Protein AF-A0A8G2AHD2-F1 (afdb_monomer_lite)

Foldseek 3Di:
DC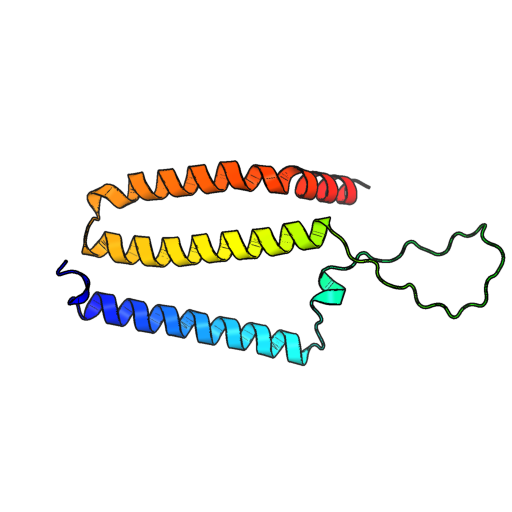LVVPPVLVVVVVVLVVVVVVVVVVVVVVCVVVVHDPQVVQFDDDDDPDPPDDPDPPPDDRDTHGHPLSVVVVVLVVVVVVLVSVLVSVCSSCVRPPVVCNVVVVVVSVVVVVVSVVVCVVVVVVVVVVVVD

Organism: NCBI:txid1463165

Structure (mmCIF, N/CA/C/O backbone):
data_AF-A0A8G2AHD2-F1
#
_entry.id   AF-A0A8G2AHD2-F1
#
loop_
_atom_site.group_PDB
_atom_site.id
_atom_site.type_symbol
_atom_site.label_atom_id
_atom_site.label_alt_id
_atom_site.label_comp_id
_atom_site.label_asym_id
_atom_site.label_entity_id
_atom_site.label_seq_id
_atom_site.pdbx_PDB_ins_code
_atom_site.Cartn_x
_atom_site.Cartn_y
_atom_site.Cartn_z
_atom_site.occupancy
_atom_site.B_iso_or_equiv
_atom_site.auth_seq_id
_atom_site.auth_comp_id
_atom_site.auth_asym_id
_atom_site.auth_atom_id
_atom_site.pdbx_PDB_model_num
ATOM 1 N N . MET A 1 1 ? 12.402 8.914 -22.788 1.00 48.34 1 MET A N 1
ATOM 2 C CA . MET A 1 1 ? 10.945 8.650 -22.868 1.00 48.34 1 MET A CA 1
ATOM 3 C C . MET A 1 1 ? 10.631 7.303 -23.540 1.00 48.34 1 MET A C 1
ATOM 5 O O . MET A 1 1 ? 9.485 7.081 -23.902 1.00 48.34 1 MET A O 1
ATOM 9 N N . ASP A 1 2 ? 11.597 6.374 -23.645 1.00 59.28 2 ASP A N 1
ATOM 10 C CA . ASP A 1 2 ? 11.407 5.065 -24.308 1.00 59.28 2 ASP A CA 1
ATOM 11 C C . ASP A 1 2 ? 11.110 3.896 -23.355 1.00 59.28 2 ASP A C 1
ATOM 13 O O . ASP A 1 2 ? 10.794 2.800 -23.799 1.00 59.28 2 ASP A O 1
ATOM 17 N N . SER A 1 3 ? 11.132 4.146 -22.044 1.00 56.81 3 SER A N 1
ATOM 18 C CA . SER A 1 3 ? 10.889 3.150 -20.991 1.00 56.81 3 SER A CA 1
ATOM 19 C C . SER A 1 3 ? 9.520 2.456 -21.080 1.00 56.81 3 SER A C 1
ATOM 21 O O . SER A 1 3 ? 9.400 1.258 -20.848 1.00 56.81 3 SER A O 1
ATOM 23 N N . LEU A 1 4 ? 8.479 3.192 -21.491 1.00 60.22 4 LEU A N 1
ATOM 24 C CA . LEU A 1 4 ? 7.108 2.679 -21.634 1.00 60.22 4 LEU A CA 1
ATOM 25 C C . LEU A 1 4 ? 6.921 1.721 -22.823 1.00 60.22 4 LEU A C 1
ATOM 27 O O . LEU A 1 4 ? 5.797 1.303 -23.080 1.00 60.22 4 LEU A O 1
ATOM 31 N N . LYS A 1 5 ? 7.984 1.395 -23.566 1.00 66.88 5 LYS A N 1
ATOM 32 C CA . LYS A 1 5 ? 7.949 0.428 -24.672 1.00 66.88 5 LYS A CA 1
ATOM 33 C C . LYS A 1 5 ? 8.543 -0.929 -24.298 1.00 66.88 5 LYS A C 1
ATOM 35 O O . LYS A 1 5 ? 8.487 -1.828 -25.130 1.00 66.88 5 LYS A O 1
ATOM 40 N N . ASP A 1 6 ? 9.102 -1.090 -23.095 1.00 84.19 6 ASP A N 1
ATOM 41 C CA . ASP A 1 6 ? 9.626 -2.384 -22.660 1.00 84.19 6 ASP A CA 1
ATOM 42 C C . ASP A 1 6 ? 8.455 -3.342 -22.347 1.00 84.19 6 ASP A C 1
ATOM 44 O O . ASP A 1 6 ? 7.723 -3.129 -21.370 1.00 84.19 6 ASP A O 1
ATOM 48 N N . PRO A 1 7 ? 8.245 -4.397 -23.159 1.00 87.75 7 PRO A N 1
ATOM 49 C CA . PRO A 1 7 ? 7.120 -5.307 -22.978 1.00 87.75 7 PRO A CA 1
ATOM 50 C C . PRO A 1 7 ? 7.199 -6.076 -21.653 1.00 87.75 7 PRO A C 1
ATOM 52 O O . PRO A 1 7 ? 6.159 -6.439 -21.100 1.00 87.75 7 PRO A O 1
ATOM 55 N N . ILE A 1 8 ? 8.403 -6.296 -21.113 1.00 90.12 8 ILE A N 1
ATOM 56 C CA . ILE A 1 8 ? 8.610 -6.996 -19.842 1.00 90.12 8 ILE A CA 1
ATOM 57 C C . ILE A 1 8 ? 8.156 -6.102 -18.689 1.00 90.12 8 ILE A C 1
ATOM 59 O O . ILE A 1 8 ? 7.412 -6.553 -17.817 1.00 90.12 8 ILE A O 1
ATOM 63 N N . LEU A 1 9 ? 8.537 -4.822 -18.710 1.00 89.81 9 LEU A N 1
ATOM 64 C CA . LEU A 1 9 ? 8.125 -3.854 -17.693 1.00 89.81 9 LEU A CA 1
ATOM 65 C C . LEU A 1 9 ? 6.595 -3.707 -17.646 1.00 89.81 9 LEU A C 1
ATOM 67 O O . LEU A 1 9 ? 5.994 -3.757 -16.570 1.00 89.81 9 LEU A O 1
ATOM 71 N N . ILE A 1 10 ? 5.958 -3.587 -18.815 1.00 91.12 10 ILE A N 1
ATOM 72 C CA . ILE A 1 10 ? 4.495 -3.499 -18.934 1.00 91.12 10 ILE A CA 1
ATOM 73 C C . ILE A 1 10 ? 3.832 -4.767 -18.391 1.00 91.12 10 ILE A C 1
ATOM 75 O O . ILE A 1 10 ? 2.877 -4.678 -17.617 1.00 91.12 10 ILE A O 1
ATOM 79 N N . PHE A 1 11 ? 4.339 -5.944 -18.762 1.00 93.56 11 PHE A N 1
ATOM 80 C CA . PHE A 1 11 ? 3.815 -7.213 -18.267 1.00 93.56 11 PHE A CA 1
ATOM 81 C C . PHE A 1 11 ? 3.883 -7.294 -16.736 1.00 93.56 11 PHE A C 1
ATOM 83 O O . PHE A 1 11 ? 2.880 -7.623 -16.099 1.00 93.56 11 PHE A O 1
ATOM 90 N N . ILE A 1 12 ? 5.017 -6.916 -16.132 1.00 94.25 12 ILE A N 1
ATOM 91 C CA . ILE A 1 12 ? 5.177 -6.885 -14.671 1.00 94.25 12 ILE A CA 1
ATOM 92 C C . ILE A 1 12 ? 4.152 -5.941 -14.034 1.00 94.25 12 ILE A C 1
ATOM 94 O O . ILE A 1 12 ? 3.503 -6.320 -13.058 1.00 94.25 12 ILE A O 1
ATOM 98 N N . TYR A 1 13 ? 3.946 -4.743 -14.587 1.00 93.69 13 TYR A N 1
ATOM 99 C CA . TYR A 1 13 ? 2.947 -3.805 -14.065 1.00 93.69 13 TYR A CA 1
ATOM 100 C C . TYR A 1 13 ? 1.524 -4.333 -14.159 1.00 93.69 13 TYR A C 1
ATOM 102 O O . TYR A 1 13 ? 0.763 -4.180 -13.201 1.00 93.69 13 TYR A O 1
ATOM 110 N N . ILE A 1 14 ? 1.160 -4.981 -15.266 1.00 94.88 14 ILE A N 1
ATOM 111 C CA . ILE A 1 14 ? -0.162 -5.591 -15.424 1.00 94.88 14 ILE A CA 1
ATOM 112 C C . ILE A 1 14 ? -0.359 -6.679 -14.366 1.00 94.88 14 ILE A C 1
ATOM 114 O O . ILE A 1 14 ? -1.347 -6.646 -13.632 1.00 94.88 14 ILE A O 1
ATOM 118 N N . VAL A 1 15 ? 0.593 -7.606 -14.234 1.00 96.31 15 VAL A N 1
ATOM 119 C CA . VAL A 1 15 ? 0.513 -8.705 -13.260 1.00 96.31 15 VAL A CA 1
ATOM 120 C C . VAL A 1 15 ? 0.452 -8.170 -11.829 1.00 96.31 15 VAL A C 1
ATOM 122 O O . VAL A 1 15 ? -0.401 -8.599 -11.051 1.00 96.31 15 VAL A O 1
ATOM 125 N N . MET A 1 16 ? 1.294 -7.194 -11.486 1.00 95.06 16 MET A N 1
ATOM 126 C CA . MET A 1 16 ? 1.321 -6.583 -10.157 1.00 95.06 16 MET A CA 1
ATOM 127 C C . MET A 1 16 ? 0.012 -5.844 -9.842 1.00 95.06 16 MET A C 1
ATOM 129 O O . MET A 1 16 ? -0.552 -6.020 -8.761 1.00 95.06 16 MET A O 1
ATOM 133 N N . THR A 1 17 ? -0.530 -5.086 -10.800 1.00 95.12 17 THR A N 1
ATOM 134 C CA . THR A 1 17 ? -1.826 -4.400 -10.655 1.00 95.12 17 THR A CA 1
ATOM 135 C C . THR A 1 17 ? -2.958 -5.404 -10.445 1.00 95.12 17 THR A C 1
ATOM 137 O O . THR A 1 17 ? -3.770 -5.244 -9.532 1.00 95.12 17 THR A O 1
ATOM 140 N N . LEU A 1 18 ? -3.004 -6.470 -11.249 1.00 97.00 18 LEU A N 1
ATOM 141 C CA . LEU A 1 18 ? -4.016 -7.519 -11.124 1.00 97.00 18 LEU A CA 1
ATOM 142 C C . LEU A 1 18 ? -3.919 -8.237 -9.775 1.00 97.00 18 LEU A C 1
ATOM 144 O O . LEU A 1 18 ? -4.947 -8.456 -9.133 1.00 97.00 18 LEU A O 1
ATOM 148 N N . ALA A 1 19 ? -2.709 -8.544 -9.305 1.00 95.00 19 ALA A N 1
ATOM 149 C CA . ALA A 1 19 ? -2.491 -9.154 -7.997 1.00 95.00 19 ALA A CA 1
ATOM 150 C C . ALA A 1 19 ? -3.019 -8.266 -6.858 1.00 95.00 19 ALA A C 1
ATOM 152 O O . ALA A 1 19 ? -3.714 -8.766 -5.966 1.00 95.00 19 ALA A O 1
ATOM 153 N N . TYR A 1 20 ? -2.775 -6.950 -6.913 1.00 93.31 20 TYR A N 1
ATOM 154 C CA . TYR A 1 20 ? -3.345 -6.009 -5.946 1.00 93.31 20 TYR A CA 1
ATOM 155 C C . TYR A 1 20 ? -4.872 -5.996 -5.999 1.00 93.31 20 TYR A C 1
ATOM 157 O O . TYR A 1 20 ? -5.513 -6.129 -4.957 1.00 93.31 20 TYR A O 1
ATOM 165 N N . ILE A 1 21 ? -5.470 -5.906 -7.191 1.00 95.44 21 ILE A N 1
ATOM 166 C CA . ILE A 1 21 ? -6.932 -5.902 -7.355 1.00 95.44 21 ILE A CA 1
ATOM 167 C C . ILE A 1 21 ? -7.544 -7.189 -6.794 1.00 95.44 21 ILE A C 1
ATOM 169 O O . ILE A 1 21 ? -8.504 -7.127 -6.025 1.00 95.44 21 ILE A O 1
ATOM 173 N N . VAL A 1 22 ? -6.995 -8.356 -7.139 1.00 96.50 22 VAL A N 1
ATOM 174 C CA . VAL A 1 22 ? -7.491 -9.652 -6.653 1.00 96.50 22 VAL A CA 1
ATOM 175 C C . VAL A 1 22 ? -7.379 -9.736 -5.133 1.00 96.50 22 VAL A C 1
ATOM 177 O O . VAL A 1 22 ? -8.351 -10.112 -4.477 1.00 96.50 22 VAL A O 1
ATOM 180 N N . THR A 1 23 ? -6.240 -9.335 -4.566 1.00 93.44 23 THR A N 1
ATOM 181 C CA . THR A 1 23 ? -6.012 -9.350 -3.113 1.00 93.44 23 THR A CA 1
ATOM 182 C C . THR A 1 23 ? -6.991 -8.430 -2.393 1.00 93.44 23 THR A C 1
ATOM 184 O O . THR A 1 23 ? -7.689 -8.877 -1.483 1.00 93.44 23 THR A O 1
ATOM 187 N N . PHE A 1 24 ? -7.133 -7.179 -2.840 1.00 92.25 24 PHE A N 1
ATOM 188 C CA . PHE A 1 24 ? -8.096 -6.243 -2.261 1.00 92.25 24 PHE A CA 1
ATOM 189 C C . PHE A 1 24 ? -9.521 -6.784 -2.349 1.00 92.25 24 PHE A C 1
ATOM 191 O O . PHE A 1 24 ? -10.234 -6.802 -1.347 1.00 92.25 24 PHE A O 1
ATOM 198 N N . ARG A 1 25 ? -9.937 -7.296 -3.511 1.00 94.19 25 ARG A N 1
ATOM 199 C CA . ARG A 1 25 ? -11.273 -7.888 -3.673 1.00 94.19 25 ARG A CA 1
ATOM 200 C C . ARG A 1 25 ? -11.503 -9.060 -2.728 1.00 94.19 25 ARG A C 1
ATOM 202 O O . ARG A 1 25 ? -12.587 -9.157 -2.161 1.00 94.19 25 ARG A O 1
ATOM 209 N N . ARG A 1 26 ? -10.509 -9.932 -2.538 1.00 94.75 26 ARG A N 1
ATOM 210 C CA . ARG A 1 26 ? -10.592 -11.060 -1.600 1.00 94.75 26 ARG A CA 1
ATOM 211 C C . ARG A 1 26 ? -10.740 -10.579 -0.163 1.00 94.75 26 ARG A C 1
ATOM 213 O O . ARG A 1 26 ? -11.667 -11.019 0.506 1.00 94.75 26 ARG A O 1
ATOM 220 N N . VAL A 1 27 ? -9.902 -9.641 0.274 1.00 91.94 27 VAL A N 1
ATOM 221 C CA . VAL A 1 27 ? -9.977 -9.059 1.623 1.00 91.94 27 VAL A CA 1
ATOM 222 C C . VAL A 1 27 ? -11.345 -8.419 1.859 1.00 91.94 27 VAL A C 1
ATOM 224 O O . VAL A 1 27 ? -12.027 -8.771 2.817 1.00 91.94 27 VAL A O 1
ATOM 227 N N . PHE A 1 28 ? -11.809 -7.558 0.951 1.00 89.12 28 PHE A N 1
ATOM 228 C CA . PHE A 1 28 ? -13.125 -6.926 1.077 1.00 89.12 28 PHE A CA 1
ATOM 229 C C . PHE A 1 28 ? -14.279 -7.930 1.027 1.00 89.12 28 PHE A C 1
ATOM 231 O O . PHE A 1 28 ? -15.274 -7.750 1.725 1.00 89.12 28 PHE A O 1
ATOM 238 N N . SER A 1 29 ? -14.163 -8.990 0.226 1.00 90.19 29 SER A N 1
ATOM 239 C CA . SER A 1 29 ? -15.161 -10.060 0.195 1.00 90.19 29 SER A CA 1
ATOM 240 C C . SER A 1 29 ? -15.239 -10.783 1.538 1.00 90.19 29 SER A C 1
ATOM 242 O O . SER A 1 29 ? -16.339 -11.002 2.034 1.00 90.19 29 SER A O 1
ATOM 244 N N . LEU A 1 30 ? -14.094 -11.119 2.137 1.00 91.50 30 LEU A N 1
ATOM 245 C CA . LEU A 1 30 ? -14.032 -11.791 3.437 1.00 91.50 30 LEU A CA 1
ATOM 246 C C . LEU A 1 30 ? -14.593 -10.907 4.557 1.00 91.50 30 LEU A C 1
ATOM 248 O O . LEU A 1 30 ? -15.409 -11.369 5.353 1.00 91.50 30 LEU A O 1
ATOM 252 N N . LEU A 1 31 ? -14.238 -9.620 4.569 1.00 89.88 31 LEU A N 1
ATOM 253 C CA . LEU A 1 31 ? -14.775 -8.658 5.536 1.00 89.88 31 LEU A CA 1
ATOM 254 C C . LEU A 1 31 ? -16.304 -8.557 5.436 1.00 89.88 31 LEU A C 1
ATOM 256 O O . LEU A 1 31 ? -16.996 -8.613 6.451 1.00 89.88 31 LEU A O 1
ATOM 260 N N . LYS A 1 32 ? -16.851 -8.495 4.214 1.00 85.88 32 LYS A N 1
ATOM 261 C CA . LYS A 1 32 ? -18.307 -8.485 4.005 1.00 85.88 32 LYS A CA 1
ATOM 262 C C . LYS A 1 32 ? -18.980 -9.753 4.524 1.00 85.88 32 LYS A C 1
ATOM 264 O O . LYS A 1 32 ? -20.025 -9.653 5.157 1.00 85.88 32 LYS A O 1
ATOM 269 N N . THR A 1 33 ? -18.392 -10.930 4.294 1.00 88.75 33 THR A N 1
ATOM 270 C CA . THR A 1 33 ? -18.968 -12.196 4.787 1.00 88.75 33 THR A CA 1
ATOM 271 C C . THR A 1 33 ? -18.991 -12.300 6.311 1.00 88.75 33 THR A C 1
ATOM 273 O O . THR A 1 33 ? -19.813 -13.029 6.850 1.00 88.75 33 THR A O 1
ATOM 276 N N . GLN A 1 34 ? -18.131 -11.554 7.006 1.00 87.00 34 GLN A N 1
ATOM 277 C CA . GLN A 1 34 ? -18.064 -11.522 8.468 1.00 87.00 34 GLN A CA 1
ATOM 278 C C . GLN A 1 34 ? -18.958 -10.437 9.096 1.00 87.00 34 GLN A C 1
ATOM 280 O O . GLN A 1 34 ? -18.906 -10.239 10.305 1.00 87.00 34 GLN A O 1
ATOM 285 N N . GLY A 1 35 ? -19.757 -9.711 8.301 1.00 85.38 35 GLY A N 1
ATOM 286 C CA . GLY A 1 35 ? -20.586 -8.609 8.805 1.00 85.38 35 GLY A CA 1
ATOM 287 C C . GLY A 1 35 ? -19.773 -7.405 9.296 1.00 85.38 35 GLY A C 1
ATOM 288 O O . GLY A 1 35 ? -20.249 -6.634 10.124 1.00 85.38 35 GLY A O 1
ATOM 289 N N . TRP A 1 36 ? -18.537 -7.247 8.814 1.00 87.50 36 TRP A N 1
ATOM 290 C CA . TRP A 1 36 ? -17.632 -6.196 9.270 1.00 87.50 36 TRP A CA 1
ATOM 291 C C . TRP A 1 36 ? -18.109 -4.793 8.860 1.00 87.50 36 TRP A C 1
ATOM 293 O O . TRP A 1 36 ? -18.526 -4.575 7.719 1.00 87.50 36 TRP A O 1
ATOM 303 N N . SER A 1 37 ? -17.975 -3.823 9.772 1.00 85.31 37 SER A N 1
ATOM 304 C CA . SER A 1 37 ? -18.299 -2.409 9.552 1.00 85.31 37 SER A CA 1
ATOM 305 C C . SER A 1 37 ? -17.105 -1.510 9.873 1.00 85.31 37 SER A C 1
ATOM 307 O O . SER A 1 37 ? -16.522 -1.591 10.954 1.00 85.31 37 SER A O 1
ATOM 309 N N . LEU A 1 38 ? -16.773 -0.599 8.951 1.00 81.38 38 LEU A N 1
ATOM 310 C CA . LEU A 1 38 ? -15.729 0.408 9.166 1.00 81.38 38 LEU A CA 1
ATOM 311 C C . LEU A 1 38 ? -16.119 1.395 10.274 1.00 81.38 38 LEU A C 1
ATOM 313 O O . LEU A 1 38 ? -15.260 1.812 11.042 1.00 81.38 38 LEU A O 1
ATOM 317 N N . ALA A 1 39 ? -17.403 1.752 10.363 1.00 81.50 39 ALA A N 1
ATOM 318 C CA . ALA A 1 39 ? -17.888 2.680 11.381 1.00 81.50 39 ALA A CA 1
ATOM 319 C C . ALA A 1 39 ? -17.633 2.132 12.792 1.00 81.50 39 ALA A C 1
ATOM 321 O O . ALA A 1 39 ? -17.127 2.859 13.640 1.00 81.50 39 ALA A O 1
ATOM 322 N N . GLU A 1 40 ? -17.875 0.832 12.984 1.00 80.25 40 GLU A N 1
ATOM 323 C CA . GLU A 1 40 ? -17.623 0.130 14.247 1.00 80.25 40 GLU A CA 1
ATOM 324 C C . GLU A 1 40 ? -16.120 0.013 14.558 1.00 80.25 40 GLU A C 1
ATOM 326 O O . GLU A 1 40 ? -15.678 0.181 15.691 1.00 80.25 40 GLU A O 1
ATOM 331 N N . ALA A 1 41 ? -15.287 -0.229 13.541 1.00 82.38 41 ALA A N 1
ATOM 332 C CA . ALA A 1 41 ? -13.836 -0.295 13.728 1.00 82.38 41 ALA A CA 1
ATOM 333 C C . ALA A 1 41 ? -13.231 1.061 14.155 1.00 82.38 41 ALA A C 1
ATOM 335 O O . ALA A 1 41 ? -12.221 1.104 14.868 1.00 82.38 41 ALA A O 1
ATOM 336 N N . LEU A 1 42 ? -13.839 2.168 13.719 1.00 83.75 42 LEU A N 1
ATOM 337 C CA . LEU A 1 42 ? -13.392 3.531 14.012 1.00 83.75 42 LEU A CA 1
ATOM 338 C C . LEU A 1 42 ? -14.033 4.141 15.269 1.00 83.75 42 LEU A C 1
ATOM 340 O O . LEU A 1 42 ? -13.537 5.164 15.748 1.00 83.75 42 LEU A O 1
ATOM 344 N N . SER A 1 43 ? -15.092 3.555 15.825 1.00 80.19 43 SER A N 1
ATOM 345 C CA . SER A 1 43 ? -15.721 4.036 17.060 1.00 80.19 43 SER A CA 1
ATOM 346 C C . SER A 1 43 ? -14.987 3.575 18.314 1.00 80.19 43 SER A C 1
ATOM 348 O O . SER A 1 43 ? -14.282 2.566 18.308 1.00 80.19 43 SER A O 1
ATOM 350 N N . GLU A 1 44 ? -15.129 4.315 19.411 1.00 73.12 44 GLU A N 1
ATOM 351 C CA . GLU A 1 44 ? -14.644 3.876 20.722 1.00 73.12 44 GLU A CA 1
ATOM 352 C C . GLU A 1 44 ? -15.688 3.006 21.432 1.00 73.12 44 GLU A C 1
ATOM 354 O O . GLU A 1 44 ? -16.887 3.262 21.296 1.00 73.12 44 GLU A O 1
ATOM 359 N N . PRO A 1 45 ? -15.252 1.994 22.209 1.00 67.38 45 PRO A N 1
ATOM 360 C CA . PRO A 1 45 ? -16.141 1.298 23.119 1.00 67.38 45 PRO A CA 1
ATOM 361 C C . PRO A 1 45 ? -16.697 2.305 24.116 1.00 67.38 45 PRO A C 1
ATOM 363 O O . PRO A 1 45 ? -15.962 3.123 24.673 1.00 67.38 45 PRO A O 1
ATOM 366 N N . SER A 1 46 ? -17.991 2.225 24.367 1.00 62.47 46 SER A N 1
ATOM 367 C CA . SER A 1 46 ? -18.621 2.989 25.431 1.00 62.47 46 SER A CA 1
ATOM 368 C C . SER A 1 46 ? -18.016 2.672 26.798 1.00 62.47 46 SER A C 1
ATOM 370 O O . SER A 1 46 ? -17.728 1.500 27.072 1.00 62.47 46 SER A O 1
ATOM 372 N N . PRO A 1 47 ? -17.892 3.671 27.686 1.00 62.25 47 PRO A N 1
ATOM 373 C CA . PRO A 1 47 ? -17.507 3.417 29.065 1.00 62.25 47 PRO A CA 1
ATOM 374 C C . PRO A 1 47 ? -18.512 2.472 29.753 1.00 62.25 47 PRO A C 1
ATOM 376 O O . PRO A 1 47 ? -19.696 2.474 29.396 1.00 62.25 47 PRO A O 1
ATOM 379 N N . PRO A 1 48 ? -18.061 1.657 30.727 1.00 62.75 48 PRO A N 1
ATOM 380 C CA . PRO A 1 48 ? -18.960 0.842 31.536 1.00 62.75 48 PRO A CA 1
ATOM 381 C C . PRO A 1 48 ? -20.003 1.725 32.240 1.00 62.75 48 PRO A C 1
ATOM 383 O O . PRO A 1 48 ? -19.695 2.878 32.555 1.00 62.75 48 PRO A O 1
ATOM 386 N N . PRO A 1 49 ? -21.212 1.205 32.522 1.00 61.38 49 PRO A N 1
ATOM 387 C CA . PRO A 1 49 ? -22.207 1.934 33.300 1.00 61.38 49 PRO A CA 1
ATOM 388 C C . PRO A 1 49 ? -21.623 2.348 34.655 1.00 61.38 49 PRO A C 1
ATOM 390 O O . PRO A 1 49 ? -21.039 1.517 35.352 1.00 61.38 49 PRO A O 1
ATOM 393 N N . ASP A 1 50 ? -21.776 3.621 35.017 1.00 61.66 50 ASP A N 1
ATOM 394 C CA . ASP A 1 50 ? -21.329 4.144 36.307 1.00 61.66 50 ASP A CA 1
ATOM 395 C C . ASP A 1 50 ? -22.163 3.503 37.436 1.00 61.66 50 ASP A C 1
ATOM 397 O O . ASP A 1 50 ? -23.389 3.667 37.442 1.00 61.66 50 ASP A O 1
ATOM 401 N N . PRO A 1 51 ? -21.553 2.774 38.394 1.00 60.31 51 PRO A N 1
ATOM 402 C CA . PRO A 1 51 ? -22.279 2.139 39.495 1.00 60.31 51 PRO A CA 1
ATOM 403 C C . PRO A 1 51 ? -23.038 3.130 40.390 1.00 60.31 51 PRO A C 1
ATOM 405 O O . PRO A 1 51 ? -23.907 2.710 41.152 1.00 60.31 51 PRO A O 1
ATOM 408 N N . ALA A 1 52 ? -22.702 4.425 40.328 1.00 60.84 52 ALA A N 1
ATOM 409 C CA . ALA A 1 52 ? -23.310 5.486 41.130 1.00 60.84 52 ALA A CA 1
ATOM 410 C C . ALA A 1 52 ? -24.424 6.267 40.403 1.00 60.84 52 ALA A C 1
ATOM 412 O O . ALA A 1 52 ? -25.052 7.139 41.011 1.00 60.84 52 ALA A O 1
ATOM 413 N N . ALA A 1 53 ? -24.689 5.986 39.122 1.00 58.41 53 ALA A N 1
ATOM 414 C CA . ALA A 1 53 ? -25.750 6.663 38.383 1.00 58.41 53 ALA A CA 1
ATOM 415 C C . ALA A 1 53 ? -27.140 6.165 38.838 1.00 58.41 53 ALA A C 1
ATOM 417 O O . ALA A 1 53 ? -27.328 4.956 39.006 1.00 58.41 53 ALA A O 1
ATOM 418 N N . PRO A 1 54 ? -28.142 7.057 39.014 1.00 53.88 54 PRO A N 1
ATOM 419 C CA . PRO A 1 54 ? -29.517 6.645 39.285 1.00 53.88 54 PRO A CA 1
ATOM 420 C C . PRO A 1 54 ? -29.953 5.640 38.221 1.00 53.88 54 PRO A C 1
ATOM 422 O O . PRO A 1 54 ? -29.657 5.860 37.049 1.00 53.88 54 PRO A O 1
ATOM 425 N N . ALA A 1 55 ? -30.631 4.560 38.624 1.00 58.00 55 ALA A N 1
ATOM 426 C CA . ALA A 1 55 ? -31.083 3.488 37.742 1.00 58.00 55 ALA A CA 1
ATOM 427 C C . ALA A 1 55 ? -31.946 4.035 36.588 1.00 58.00 55 ALA A C 1
ATOM 429 O O . ALA A 1 55 ? -33.171 4.110 36.670 1.00 58.00 55 ALA A O 1
ATOM 430 N N . ALA A 1 56 ? -31.289 4.452 35.509 1.00 53.66 56 ALA A N 1
ATOM 431 C CA . ALA A 1 56 ? -31.915 4.784 34.250 1.00 53.66 56 ALA A CA 1
ATOM 432 C C . ALA A 1 56 ? -32.385 3.471 33.602 1.00 53.66 56 ALA A C 1
ATOM 434 O O . ALA A 1 56 ? -31.721 2.441 33.762 1.00 53.66 56 ALA A O 1
ATOM 435 N N . PRO A 1 57 ? -33.529 3.469 32.895 1.00 48.19 57 PRO A N 1
ATOM 436 C CA . PRO A 1 57 ? -34.084 2.255 32.313 1.00 48.19 57 PRO A CA 1
ATOM 437 C C . PRO A 1 57 ? -33.042 1.567 31.424 1.00 48.19 57 PRO A C 1
ATOM 439 O O . PRO A 1 57 ? -32.417 2.192 30.570 1.00 48.19 57 PRO A O 1
ATOM 442 N N . ALA A 1 58 ? -32.859 0.270 31.665 1.00 55.16 58 ALA A N 1
ATOM 443 C CA . ALA A 1 58 ? -31.762 -0.577 31.199 1.00 55.16 58 ALA A CA 1
ATOM 444 C C . ALA A 1 58 ? -31.728 -0.866 29.677 1.00 55.16 58 ALA A C 1
ATOM 446 O O . ALA A 1 58 ? -31.428 -1.987 29.275 1.00 55.16 58 ALA A O 1
ATOM 447 N N . ILE A 1 59 ? -32.068 0.091 28.805 1.00 49.97 59 ILE A N 1
ATOM 448 C CA . ILE A 1 59 ? -32.250 -0.165 27.361 1.00 49.97 59 ILE A CA 1
ATOM 449 C C . ILE A 1 59 ? -31.753 0.987 26.474 1.00 49.97 59 ILE A C 1
ATOM 451 O O . ILE A 1 59 ? -32.294 1.227 25.398 1.00 49.97 59 ILE A O 1
ATOM 455 N N . VAL A 1 60 ? -30.707 1.709 26.874 1.00 50.81 60 VAL A N 1
ATOM 456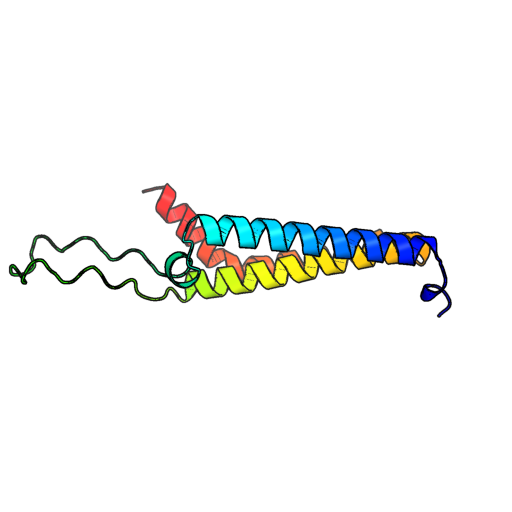 C CA . VAL A 1 60 ? -29.948 2.494 25.889 1.00 50.81 60 VAL A CA 1
ATOM 457 C C . VAL A 1 60 ? -28.698 1.685 25.568 1.00 50.81 60 VAL A C 1
ATOM 459 O O . VAL A 1 60 ? -27.765 1.700 26.373 1.00 50.81 60 VAL A O 1
ATOM 462 N N . PRO A 1 61 ? -28.677 0.908 24.462 1.00 53.44 61 PRO A N 1
ATOM 463 C CA . PRO A 1 61 ? -27.442 0.281 24.032 1.00 53.44 61 PRO A CA 1
ATOM 464 C C . PRO A 1 61 ? -26.399 1.392 23.894 1.00 53.44 61 PRO A C 1
ATOM 466 O O . PRO A 1 61 ? -26.715 2.449 23.336 1.00 53.44 61 PRO A O 1
ATOM 469 N N . PRO A 1 62 ? -25.201 1.203 24.458 1.00 55.31 62 PRO A N 1
ATOM 470 C CA . PRO A 1 62 ? -24.183 2.226 24.416 1.00 55.31 62 PRO A CA 1
ATOM 471 C C . PRO A 1 62 ? -23.951 2.660 22.972 1.00 55.31 62 PRO A C 1
ATOM 473 O O . PRO A 1 62 ? -23.588 1.842 22.131 1.00 55.31 62 PRO A O 1
ATOM 476 N N . VAL A 1 63 ? -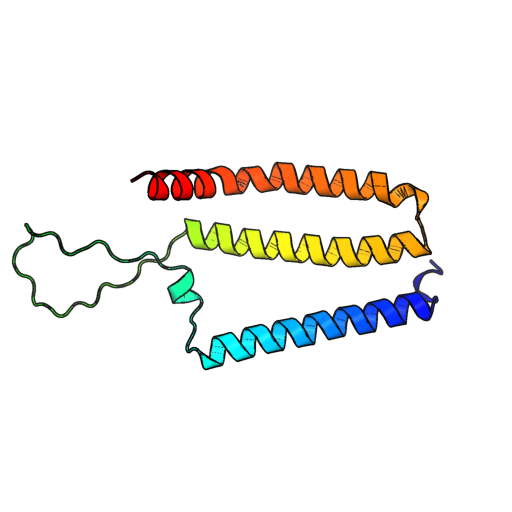24.201 3.934 22.674 1.00 58.94 63 VAL A N 1
ATOM 477 C CA . VAL A 1 63 ? -23.971 4.459 21.331 1.00 58.94 63 VAL A CA 1
ATOM 478 C C . VAL A 1 63 ? -22.455 4.594 21.167 1.00 58.94 63 VAL A C 1
ATOM 480 O O . VAL A 1 63 ? -21.844 5.361 21.918 1.00 58.94 63 VAL A O 1
ATOM 483 N N . PRO A 1 64 ? -21.824 3.862 20.230 1.00 61.59 64 PRO A N 1
ATOM 484 C CA . PRO A 1 64 ? -20.408 4.038 19.947 1.00 61.59 64 PRO A CA 1
ATOM 485 C C . PRO A 1 64 ? -20.179 5.486 19.503 1.00 61.59 64 PRO A C 1
ATOM 487 O O . PRO A 1 64 ? -20.847 5.967 18.585 1.00 61.59 64 PRO A O 1
ATOM 490 N N . PHE A 1 65 ? -19.254 6.205 20.140 1.00 65.44 65 PHE A N 1
ATOM 491 C CA . PHE A 1 65 ? -18.890 7.553 19.704 1.00 65.44 65 PHE A CA 1
ATOM 492 C C . PHE A 1 65 ? -17.694 7.490 18.749 1.00 65.44 65 PHE A C 1
ATOM 494 O O . PHE A 1 65 ? -16.787 6.667 18.899 1.00 65.44 65 PHE A O 1
ATOM 501 N N . ALA A 1 66 ? -17.710 8.334 17.717 1.00 69.94 66 ALA A N 1
ATOM 502 C CA . ALA A 1 66 ? -16.671 8.347 16.693 1.00 69.94 66 ALA A CA 1
ATOM 503 C C . ALA A 1 66 ? -15.321 8.792 17.285 1.00 69.94 66 ALA A C 1
ATOM 505 O O . ALA A 1 66 ? -15.225 9.867 17.877 1.00 69.94 66 ALA A O 1
ATOM 506 N N . SER A 1 67 ? -14.264 7.992 17.096 1.00 74.94 67 SER A N 1
ATOM 507 C CA . SER A 1 67 ? -12.915 8.351 17.541 1.00 74.94 67 SER A CA 1
ATOM 508 C C . SER A 1 67 ? -12.178 9.138 16.461 1.00 74.94 67 SER A C 1
ATOM 510 O O . SER A 1 67 ? -11.725 8.572 15.460 1.00 74.94 67 SER A O 1
ATOM 512 N N . SER A 1 68 ? -11.959 10.435 16.681 1.00 74.38 68 SER A N 1
ATOM 513 C CA . SER A 1 68 ? -11.091 11.243 15.810 1.00 74.38 68 SER A CA 1
ATOM 514 C C . SER A 1 68 ? -9.664 10.678 15.734 1.00 74.38 68 SER A C 1
ATOM 516 O O . SER A 1 68 ? -9.019 10.756 14.691 1.00 74.38 68 SER A O 1
ATOM 518 N N . SER A 1 69 ? -9.177 10.045 16.809 1.00 74.25 69 SER A N 1
ATOM 519 C CA . SER A 1 69 ? -7.847 9.425 16.847 1.00 74.25 69 SER A CA 1
ATOM 520 C C . SER A 1 69 ? -7.755 8.189 15.946 1.00 74.25 69 SER A C 1
ATOM 522 O O . SER A 1 69 ? -6.830 8.092 15.135 1.00 74.25 69 SER A O 1
ATOM 524 N N . ARG A 1 70 ? -8.730 7.268 16.023 1.00 80.38 70 ARG A N 1
ATOM 525 C CA . ARG A 1 70 ? -8.763 6.081 15.145 1.00 80.38 70 ARG A CA 1
ATOM 526 C C . ARG A 1 70 ? -8.957 6.470 13.685 1.00 80.38 70 ARG A C 1
ATOM 528 O O . ARG A 1 70 ? -8.353 5.848 12.816 1.00 80.38 70 ARG A O 1
ATOM 535 N N . LEU A 1 71 ? -9.738 7.519 13.420 1.00 81.88 71 LEU A N 1
ATOM 536 C CA . LEU A 1 71 ? -9.915 8.054 12.073 1.00 81.88 71 LEU A CA 1
ATOM 537 C C . LEU A 1 71 ? -8.591 8.564 11.483 1.00 81.88 71 LEU A C 1
ATOM 539 O O . LEU A 1 71 ? -8.231 8.169 10.376 1.00 81.88 71 LEU A O 1
ATOM 543 N N . ILE A 1 72 ? -7.841 9.392 12.218 1.00 81.56 72 ILE A N 1
ATOM 544 C CA . ILE A 1 72 ? -6.536 9.904 11.761 1.00 81.56 72 ILE A CA 1
ATOM 545 C C . ILE A 1 72 ? -5.541 8.753 11.554 1.00 81.56 72 ILE A C 1
ATOM 547 O O . ILE A 1 72 ? -4.837 8.724 10.543 1.00 81.56 72 ILE A O 1
ATOM 551 N N . ALA A 1 73 ? -5.517 7.772 12.462 1.00 81.56 73 ALA A N 1
ATOM 552 C CA . ALA A 1 73 ? -4.683 6.581 12.314 1.00 81.56 73 ALA A CA 1
ATOM 553 C C . ALA A 1 73 ? -5.040 5.784 11.045 1.00 81.56 73 ALA A C 1
ATOM 555 O O . ALA A 1 73 ? -4.150 5.398 10.288 1.00 81.56 73 ALA A O 1
ATOM 556 N N . PHE A 1 74 ? -6.332 5.590 10.768 1.00 84.75 74 PHE A N 1
ATOM 557 C CA . PHE A 1 74 ? -6.803 4.914 9.559 1.00 84.75 74 PHE A CA 1
ATOM 558 C C . PHE A 1 74 ? -6.403 5.660 8.281 1.00 84.75 74 PHE A C 1
ATOM 560 O O . PHE A 1 74 ? -5.814 5.058 7.382 1.00 84.75 74 PHE A O 1
ATOM 567 N N . VAL A 1 75 ? -6.659 6.971 8.209 1.00 87.12 75 VAL A N 1
ATOM 568 C CA . VAL A 1 75 ? -6.267 7.809 7.060 1.00 87.12 75 VAL A CA 1
ATOM 569 C C . VAL A 1 75 ? -4.759 7.730 6.829 1.00 87.12 75 VAL A C 1
ATOM 571 O O . VAL A 1 75 ? -4.302 7.549 5.701 1.00 87.12 75 VAL A O 1
ATOM 574 N N . GLY A 1 76 ? -3.984 7.786 7.907 1.00 84.06 76 GLY A N 1
ATOM 575 C CA . GLY A 1 76 ? -2.542 7.625 7.864 1.00 84.06 76 GLY A CA 1
ATOM 576 C C . GLY A 1 76 ? -2.073 6.292 7.295 1.00 84.06 76 GLY A C 1
ATOM 577 O O . GLY A 1 76 ? -1.212 6.264 6.418 1.00 84.06 76 GLY A O 1
ATOM 578 N N . MET A 1 77 ? -2.678 5.189 7.738 1.00 85.94 77 MET A N 1
ATOM 579 C CA . MET A 1 77 ? -2.383 3.852 7.218 1.00 85.94 77 MET A CA 1
ATOM 580 C C . MET A 1 77 ? -2.695 3.738 5.722 1.00 85.94 77 MET A C 1
ATOM 582 O O . MET A 1 77 ? -1.921 3.126 4.987 1.00 85.94 77 MET A O 1
ATOM 586 N N . VAL A 1 78 ? -3.777 4.365 5.248 1.00 89.12 78 VAL A N 1
ATOM 587 C CA . VAL A 1 78 ? -4.106 4.411 3.813 1.00 89.12 78 VAL A CA 1
ATOM 588 C C . VAL A 1 78 ? -3.036 5.175 3.029 1.00 89.12 78 VAL A C 1
ATOM 590 O O . VAL A 1 78 ? -2.563 4.680 2.007 1.00 89.12 78 VAL A O 1
ATOM 593 N N . ILE A 1 79 ? -2.605 6.342 3.515 1.00 88.00 79 ILE A N 1
ATOM 594 C CA . ILE A 1 79 ? -1.550 7.138 2.867 1.00 88.00 79 ILE A CA 1
ATOM 595 C C . ILE A 1 79 ? -0.235 6.349 2.806 1.00 88.00 79 ILE A C 1
ATOM 597 O O . ILE A 1 79 ? 0.384 6.273 1.744 1.00 88.00 79 ILE A O 1
ATOM 601 N N . ILE A 1 80 ? 0.172 5.711 3.908 1.00 87.81 80 ILE A N 1
ATOM 602 C CA . ILE A 1 80 ? 1.386 4.882 3.957 1.00 87.81 80 ILE A CA 1
ATOM 603 C C . ILE A 1 80 ? 1.278 3.705 2.982 1.00 87.81 80 ILE A C 1
ATOM 605 O O . ILE A 1 80 ? 2.235 3.430 2.258 1.00 87.81 80 ILE A O 1
ATOM 609 N N . ALA A 1 81 ? 0.122 3.041 2.906 1.00 88.69 81 ALA A N 1
ATOM 610 C CA . ALA A 1 81 ? -0.099 1.950 1.961 1.00 88.69 81 ALA A CA 1
ATOM 611 C C . ALA A 1 81 ? 0.034 2.416 0.502 1.00 88.69 81 ALA A C 1
ATOM 613 O O . ALA A 1 81 ? 0.685 1.742 -0.296 1.00 88.69 81 ALA A O 1
ATOM 614 N N . ILE A 1 82 ? -0.514 3.586 0.156 1.00 90.75 82 ILE A N 1
ATOM 615 C CA . ILE A 1 82 ? -0.383 4.173 -1.188 1.00 90.75 82 ILE A CA 1
ATOM 616 C C . ILE A 1 82 ? 1.084 4.471 -1.508 1.00 90.75 82 ILE A C 1
ATOM 618 O O . ILE A 1 82 ? 1.556 4.115 -2.587 1.00 90.75 82 ILE A O 1
ATOM 622 N N . ILE A 1 83 ? 1.820 5.077 -0.572 1.00 90.44 83 ILE A N 1
ATOM 623 C CA . ILE A 1 83 ? 3.249 5.370 -0.751 1.00 90.44 83 ILE A CA 1
ATOM 624 C C . ILE A 1 83 ? 4.044 4.078 -0.929 1.00 90.44 83 ILE A C 1
ATOM 626 O O . ILE A 1 83 ? 4.903 4.010 -1.805 1.00 90.44 83 ILE A O 1
ATOM 630 N N . PHE A 1 84 ? 3.755 3.046 -0.136 1.00 89.62 84 PHE A N 1
ATOM 631 C CA . PHE A 1 84 ? 4.422 1.752 -0.238 1.00 89.62 84 PHE A CA 1
ATOM 632 C C . PHE A 1 84 ? 4.190 1.105 -1.607 1.00 89.62 84 PHE A C 1
ATOM 634 O O . PHE A 1 84 ? 5.148 0.715 -2.275 1.00 89.62 84 PHE A O 1
ATOM 641 N N . VAL A 1 85 ? 2.935 1.064 -2.068 1.00 93.00 85 VAL A N 1
ATOM 642 C CA . VAL A 1 85 ? 2.585 0.544 -3.397 1.00 93.00 85 VAL A CA 1
ATOM 643 C C . VAL A 1 85 ? 3.279 1.361 -4.490 1.00 93.00 85 VAL A C 1
ATOM 645 O O . VAL A 1 85 ? 3.953 0.784 -5.341 1.00 93.00 85 VAL A O 1
ATOM 648 N N . GLY A 1 86 ? 3.194 2.694 -4.440 1.00 92.88 86 GLY A N 1
ATOM 649 C CA . GLY A 1 86 ? 3.850 3.585 -5.402 1.00 92.88 86 GLY A CA 1
ATOM 650 C C . GLY A 1 86 ? 5.373 3.427 -5.429 1.00 92.88 86 GLY A C 1
ATOM 651 O O . GLY A 1 86 ? 5.971 3.397 -6.503 1.00 92.88 86 GLY A O 1
ATOM 652 N N . THR A 1 87 ? 5.996 3.235 -4.265 1.00 92.62 87 THR A N 1
ATOM 653 C CA . THR A 1 87 ? 7.433 2.941 -4.151 1.00 92.62 87 THR A CA 1
ATOM 654 C C . THR A 1 87 ? 7.768 1.599 -4.796 1.00 92.62 87 THR A C 1
ATOM 656 O O . THR A 1 87 ? 8.778 1.501 -5.483 1.00 92.62 87 THR A O 1
ATOM 659 N N . GLY A 1 88 ? 6.910 0.585 -4.654 1.00 91.50 88 GLY A N 1
ATOM 660 C CA . GLY A 1 88 ? 7.054 -0.694 -5.352 1.00 91.50 88 GLY A CA 1
ATOM 661 C C . GLY A 1 88 ? 7.085 -0.529 -6.875 1.00 91.50 88 GLY A C 1
ATOM 662 O O 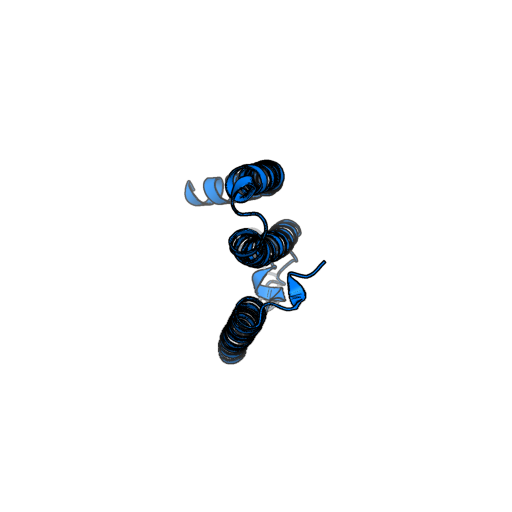. GLY A 1 88 ? 8.026 -0.995 -7.516 1.00 91.50 88 GLY A O 1
ATOM 663 N N . TYR A 1 89 ? 6.128 0.210 -7.451 1.00 93.25 89 TYR A N 1
ATOM 664 C CA . TYR A 1 89 ? 6.146 0.546 -8.886 1.00 93.25 89 TYR A CA 1
ATOM 665 C C . TYR A 1 89 ? 7.413 1.307 -9.280 1.00 93.25 89 TYR A C 1
ATOM 667 O O . TYR A 1 89 ? 8.028 0.990 -10.296 1.00 93.25 89 TYR A O 1
ATOM 675 N N . TYR A 1 90 ? 7.837 2.273 -8.464 1.00 91.81 90 TYR A N 1
ATOM 676 C CA . TYR A 1 90 ? 9.058 3.032 -8.710 1.00 91.81 90 TYR A CA 1
ATOM 677 C C . TYR A 1 90 ? 10.320 2.153 -8.695 1.00 91.81 90 TYR A C 1
ATOM 679 O O . TYR A 1 90 ? 11.183 2.315 -9.553 1.00 91.81 90 TYR A O 1
ATOM 687 N N . VAL A 1 91 ? 10.441 1.210 -7.759 1.00 92.06 91 VAL A N 1
ATOM 688 C CA . VAL A 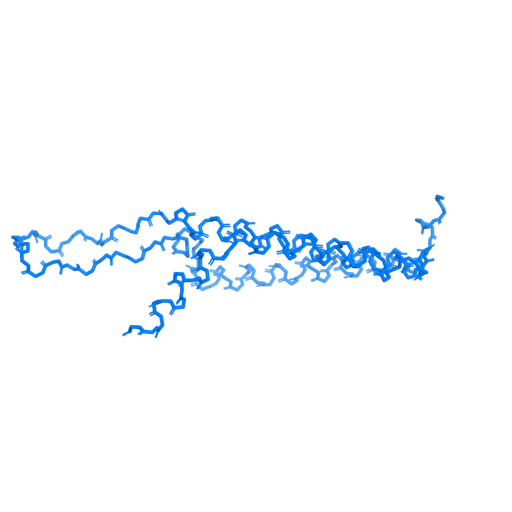1 91 ? 11.595 0.299 -7.698 1.00 92.06 91 VAL A CA 1
ATOM 689 C C . VAL A 1 91 ? 11.664 -0.555 -8.956 1.00 92.06 91 VAL A C 1
ATOM 691 O O . VAL A 1 91 ? 12.730 -0.658 -9.558 1.00 92.06 91 VAL A O 1
ATOM 694 N N . ILE A 1 92 ? 10.532 -1.112 -9.393 1.00 92.19 92 ILE A N 1
ATOM 695 C CA . ILE A 1 92 ? 10.470 -1.869 -10.645 1.00 92.19 92 ILE A CA 1
ATOM 696 C C . ILE A 1 92 ? 10.842 -0.971 -11.832 1.00 92.19 92 ILE A C 1
ATOM 698 O O . ILE A 1 92 ? 11.691 -1.360 -12.623 1.00 92.19 92 ILE A O 1
ATOM 702 N N . TYR A 1 93 ? 10.311 0.252 -11.926 1.00 91.06 93 TYR A N 1
ATOM 703 C CA . TYR A 1 93 ? 10.727 1.213 -12.955 1.00 91.06 93 TYR A CA 1
ATOM 704 C C . TYR A 1 93 ? 12.246 1.434 -12.960 1.00 91.06 93 TYR A C 1
ATOM 706 O O . TYR A 1 93 ? 12.900 1.347 -14.002 1.00 91.06 93 TYR A O 1
ATOM 714 N N . ALA A 1 94 ? 12.811 1.730 -11.792 1.00 90.19 94 ALA A N 1
ATOM 715 C CA . ALA A 1 94 ? 14.206 2.104 -11.649 1.00 90.19 94 ALA A CA 1
ATOM 716 C C . ALA A 1 94 ? 15.146 0.930 -11.946 1.00 90.19 94 ALA A C 1
ATOM 718 O O . ALA A 1 94 ? 16.204 1.151 -12.522 1.00 90.19 94 ALA A O 1
ATOM 719 N N . LEU A 1 95 ? 14.755 -0.317 -11.668 1.00 89.75 95 LEU A N 1
ATOM 720 C CA . LEU A 1 95 ? 15.545 -1.493 -12.053 1.00 89.75 95 LEU A CA 1
ATOM 721 C C . LEU A 1 95 ? 15.785 -1.575 -13.567 1.00 89.75 95 LEU A C 1
ATOM 723 O O . LEU A 1 95 ? 16.853 -2.010 -13.987 1.00 89.75 95 LEU A O 1
ATOM 727 N N . PHE A 1 96 ? 14.826 -1.121 -14.374 1.00 87.75 96 PHE A N 1
ATOM 728 C CA . PHE A 1 96 ? 14.918 -1.158 -15.835 1.00 87.75 96 PHE A CA 1
ATOM 729 C C . PHE A 1 96 ? 15.519 0.122 -16.437 1.00 87.75 96 PHE A C 1
ATOM 731 O O . PHE A 1 96 ? 15.942 0.108 -17.588 1.00 87.75 96 PHE A O 1
ATOM 738 N N . ASN A 1 97 ? 15.547 1.238 -15.695 1.00 86.38 97 ASN A N 1
ATOM 739 C CA . ASN A 1 97 ? 15.811 2.562 -16.284 1.00 86.38 97 ASN A CA 1
ATOM 740 C C . ASN A 1 97 ? 16.820 3.427 -15.528 1.00 86.38 97 ASN A C 1
ATOM 742 O O . ASN A 1 97 ? 17.411 4.321 -16.125 1.00 86.38 97 ASN A O 1
ATOM 746 N N . ASP A 1 98 ? 16.987 3.216 -14.224 1.00 85.00 98 ASP A N 1
ATOM 747 C CA . ASP A 1 98 ? 17.752 4.112 -13.354 1.00 85.00 98 ASP A CA 1
ATOM 748 C C . ASP A 1 98 ? 18.303 3.383 -12.115 1.00 85.00 98 ASP A C 1
ATOM 750 O O . ASP A 1 98 ? 18.162 3.817 -10.966 1.00 85.00 98 ASP A O 1
ATOM 754 N N . ALA A 1 99 ? 18.907 2.211 -12.344 1.00 84.31 99 ALA A N 1
ATOM 755 C CA . ALA A 1 99 ? 19.296 1.300 -11.269 1.00 84.31 99 ALA A CA 1
ATOM 756 C C . ALA A 1 99 ? 20.338 1.916 -10.316 1.00 84.31 99 ALA A C 1
ATOM 758 O O . ALA A 1 99 ? 20.362 1.604 -9.124 1.00 84.31 99 ALA A O 1
ATOM 759 N N . SER A 1 100 ? 21.166 2.836 -10.819 1.00 87.69 100 SER A N 1
ATOM 760 C CA . SER A 1 100 ? 22.206 3.523 -10.046 1.00 87.69 100 SER A CA 1
ATOM 761 C C . SER A 1 100 ? 21.647 4.475 -8.981 1.00 87.69 100 SER A C 1
ATOM 763 O O . SER A 1 100 ? 22.317 4.713 -7.975 1.00 87.69 100 SER A O 1
ATOM 765 N N . ASN A 1 101 ? 20.421 4.985 -9.147 1.00 87.06 101 ASN A N 1
ATOM 766 C CA . ASN A 1 101 ? 19.809 5.941 -8.219 1.00 87.06 101 ASN A CA 1
ATOM 767 C C . ASN A 1 101 ? 18.798 5.315 -7.241 1.00 87.06 101 ASN A C 1
ATOM 769 O O . ASN A 1 101 ? 18.299 6.019 -6.358 1.00 87.06 101 ASN A O 1
ATOM 773 N N . ILE A 1 102 ? 18.534 4.003 -7.323 1.00 89.50 102 ILE A N 1
ATOM 774 C CA . ILE A 1 102 ? 17.566 3.303 -6.453 1.00 89.50 102 ILE A CA 1
ATOM 775 C C . ILE A 1 102 ? 17.849 3.561 -4.969 1.00 89.50 102 ILE A C 1
ATOM 777 O O . ILE A 1 102 ? 16.952 3.950 -4.225 1.00 89.50 102 ILE A O 1
ATOM 781 N N . SER A 1 103 ? 19.098 3.386 -4.529 1.00 88.62 103 SER A N 1
ATOM 782 C CA . SER A 1 103 ? 19.473 3.526 -3.115 1.00 88.62 103 SER A CA 1
ATOM 783 C C . SER A 1 103 ? 19.255 4.947 -2.588 1.00 88.62 103 SER A C 1
ATOM 785 O O . SER A 1 103 ? 18.753 5.135 -1.478 1.00 88.62 103 SER A O 1
ATOM 787 N N . ARG A 1 104 ? 19.588 5.956 -3.401 1.00 88.88 104 ARG A N 1
ATOM 788 C CA . ARG A 1 104 ? 19.387 7.372 -3.080 1.00 88.88 104 ARG A CA 1
ATOM 789 C C . ARG A 1 104 ? 17.901 7.691 -2.951 1.00 88.88 104 ARG A C 1
ATOM 791 O O . ARG A 1 104 ? 17.495 8.301 -1.965 1.00 88.88 104 ARG A O 1
ATOM 798 N N . ASN A 1 105 ? 17.097 7.246 -3.908 1.00 87.31 105 ASN A N 1
ATOM 799 C CA . ASN A 1 105 ? 15.673 7.558 -3.945 1.00 87.31 105 ASN A CA 1
ATOM 800 C C . ASN A 1 105 ? 14.899 6.817 -2.844 1.00 87.31 105 ASN A C 1
ATOM 802 O O . ASN A 1 105 ? 14.067 7.426 -2.172 1.00 87.31 105 ASN A O 1
ATOM 806 N N . LEU A 1 106 ? 15.254 5.561 -2.550 1.00 89.81 106 LEU A N 1
ATOM 807 C CA . LEU A 1 106 ? 14.711 4.832 -1.399 1.00 89.81 106 LEU A CA 1
ATOM 808 C C . LEU A 1 106 ? 15.095 5.475 -0.063 1.00 89.81 106 LEU A C 1
ATOM 810 O O . LEU A 1 106 ? 14.268 5.515 0.848 1.00 89.81 106 LEU A O 1
ATOM 814 N N . LYS A 1 107 ? 16.304 6.040 0.057 1.00 90.44 107 LYS A N 1
ATOM 815 C CA . LYS A 1 107 ? 16.690 6.799 1.255 1.00 90.44 107 LYS A CA 1
ATOM 816 C C . LYS A 1 107 ? 15.787 8.023 1.451 1.00 90.44 107 LYS A C 1
ATOM 818 O O . LYS A 1 107 ? 15.293 8.228 2.558 1.00 90.44 107 LYS A O 1
ATOM 823 N N . SER A 1 108 ? 15.500 8.783 0.397 1.00 86.88 108 SER A N 1
ATOM 824 C CA . SER A 1 108 ? 14.577 9.925 0.477 1.00 86.88 108 SER A CA 1
ATOM 825 C C . SER A 1 108 ? 13.165 9.515 0.913 1.00 86.88 108 SER A C 1
ATOM 827 O O . SER A 1 108 ? 12.588 10.155 1.792 1.00 86.88 108 SER A O 1
ATOM 829 N N . VAL A 1 109 ? 12.634 8.413 0.370 1.00 87.38 109 VAL A N 1
ATOM 830 C CA . VAL A 1 109 ? 11.335 7.859 0.796 1.00 87.38 109 VAL A CA 1
ATOM 831 C C . VAL A 1 109 ? 11.378 7.433 2.265 1.00 87.38 109 VAL A C 1
ATOM 833 O O . VAL A 1 109 ? 10.457 7.740 3.019 1.00 87.38 109 VAL A O 1
ATOM 836 N N . SER A 1 110 ? 12.463 6.788 2.706 1.00 84.25 110 SER A N 1
ATOM 837 C CA . SER A 1 110 ? 12.616 6.364 4.103 1.00 84.25 110 SER A CA 1
ATOM 838 C C . SER A 1 110 ? 12.606 7.545 5.079 1.00 84.25 110 SER A C 1
ATOM 840 O O . SER A 1 110 ? 11.920 7.483 6.096 1.00 84.25 110 SER A O 1
ATOM 842 N N . HIS A 1 111 ? 13.271 8.655 4.744 1.00 86.56 111 HIS A N 1
ATOM 843 C CA . HIS A 1 111 ? 13.224 9.873 5.553 1.00 86.56 111 HIS A CA 1
ATOM 844 C C . HIS A 1 111 ? 11.815 10.460 5.609 1.00 86.56 111 HIS A C 1
ATOM 846 O O . HIS A 1 111 ? 11.341 10.787 6.694 1.00 86.56 111 HIS A O 1
ATOM 852 N N . PHE A 1 112 ? 11.122 10.552 4.469 1.00 84.81 112 PHE A N 1
ATOM 853 C CA . PHE A 1 112 ? 9.737 11.024 4.440 1.00 84.81 112 PHE A CA 1
ATOM 854 C C . PHE A 1 112 ? 8.839 10.189 5.366 1.00 84.81 112 PHE A C 1
ATOM 856 O O . PHE A 1 112 ? 8.092 10.745 6.171 1.00 84.81 112 PHE A O 1
ATOM 863 N N . LEU A 1 113 ? 8.957 8.859 5.305 1.00 85.81 113 LEU A N 1
ATOM 864 C CA . LEU A 1 113 ? 8.197 7.948 6.161 1.00 85.81 113 LEU A CA 1
ATOM 865 C C . LEU A 1 113 ? 8.572 8.083 7.643 1.00 85.81 113 LEU A C 1
ATOM 867 O O . LEU A 1 113 ? 7.680 8.044 8.485 1.00 85.81 113 LEU A O 1
ATOM 871 N N . MET A 1 114 ? 9.849 8.286 7.977 1.00 84.56 114 MET A N 1
ATOM 872 C CA . MET A 1 114 ? 10.280 8.536 9.359 1.00 84.56 114 MET A CA 1
ATOM 873 C C . MET A 1 114 ? 9.679 9.828 9.919 1.00 84.56 114 MET A C 1
ATOM 875 O O . MET A 1 114 ? 9.144 9.815 11.027 1.00 84.56 114 MET A O 1
ATOM 879 N N . PHE A 1 115 ? 9.704 10.923 9.153 1.00 83.12 115 PHE A N 1
ATOM 880 C CA . PHE A 1 115 ? 9.087 12.184 9.574 1.00 83.12 115 PHE A CA 1
ATOM 881 C C . PHE A 1 115 ? 7.566 12.057 9.681 1.00 83.12 115 PHE A C 1
ATOM 883 O O . PHE A 1 115 ? 6.991 12.466 10.688 1.00 83.12 115 PHE A O 1
ATOM 890 N N . GLY A 1 116 ? 6.911 11.422 8.707 1.00 78.50 116 GLY A N 1
ATOM 891 C CA . GLY A 1 116 ? 5.471 11.156 8.757 1.00 78.50 116 GLY A CA 1
ATOM 892 C C . GLY A 1 116 ? 5.071 10.243 9.922 1.00 78.50 116 GLY A C 1
ATOM 893 O O . GLY A 1 116 ? 4.038 10.463 10.549 1.00 78.50 116 GLY A O 1
ATOM 894 N N . GLY A 1 117 ? 5.921 9.276 10.275 1.00 80.44 117 GLY A N 1
ATOM 895 C CA . GLY A 1 117 ? 5.745 8.367 11.409 1.00 80.44 117 GLY A CA 1
ATOM 896 C C . GLY A 1 117 ? 5.561 9.088 12.747 1.00 80.44 117 GLY A C 1
ATOM 897 O O . GLY A 1 117 ? 4.806 8.624 13.601 1.00 80.44 117 GLY A O 1
ATOM 898 N N . THR A 1 118 ? 6.177 10.263 12.911 1.00 81.56 118 THR A N 1
ATOM 899 C CA . THR A 1 118 ? 6.048 11.067 14.138 1.00 81.56 118 THR A CA 1
ATOM 900 C C . THR A 1 118 ? 4.618 11.551 14.392 1.00 81.56 118 THR A C 1
ATOM 902 O O . THR A 1 118 ? 4.218 11.677 15.548 1.00 81.56 118 THR A O 1
ATOM 905 N N . LEU A 1 119 ? 3.802 11.718 13.343 1.00 75.31 119 LEU A N 1
ATOM 906 C CA . LEU A 1 119 ? 2.389 12.101 13.462 1.00 75.31 119 LEU A CA 1
ATOM 907 C C . LEU A 1 119 ? 1.543 11.020 14.154 1.00 75.31 119 LEU A C 1
ATOM 909 O O . LEU A 1 119 ? 0.499 11.327 14.727 1.00 75.31 119 LEU A O 1
ATOM 913 N N . PHE A 1 120 ? 2.002 9.765 14.148 1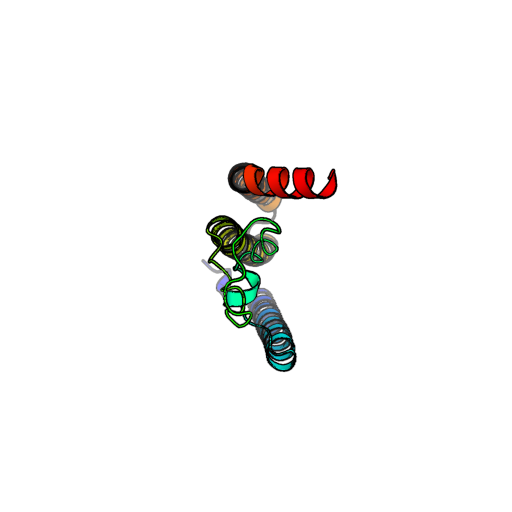.00 74.50 120 PHE A N 1
ATOM 914 C CA . PHE A 1 120 ? 1.340 8.641 14.818 1.00 74.50 120 PHE A CA 1
ATOM 915 C C . PHE A 1 120 ? 1.876 8.379 16.226 1.00 74.50 120 PHE A C 1
ATOM 917 O O . PHE A 1 120 ? 1.302 7.564 16.950 1.00 74.50 120 PHE A O 1
ATOM 924 N N . ALA A 1 121 ? 2.943 9.067 16.647 1.00 75.25 121 ALA A N 1
ATOM 925 C CA . ALA A 1 121 ? 3.542 8.867 17.962 1.00 75.25 121 ALA A CA 1
ATOM 926 C C . ALA A 1 121 ? 2.526 9.013 19.115 1.00 75.25 121 ALA A C 1
ATOM 928 O O . ALA A 1 121 ? 2.485 8.110 19.954 1.00 75.25 121 ALA A O 1
ATOM 929 N N . PRO A 1 122 ? 1.634 10.031 19.150 1.00 68.50 122 PRO A N 1
ATOM 930 C CA . PRO A 1 122 ? 0.643 10.157 20.225 1.00 68.50 122 PRO A CA 1
ATOM 931 C C . PRO A 1 122 ? -0.277 8.934 20.347 1.00 68.50 122 PRO A C 1
ATOM 933 O O . PRO A 1 122 ? -0.601 8.500 21.451 1.00 68.50 122 PRO A O 1
ATOM 936 N N . TYR A 1 123 ? -0.661 8.334 19.216 1.00 67.56 123 TYR A N 1
ATOM 937 C CA . TYR A 1 123 ? -1.486 7.125 19.193 1.00 67.56 123 TYR A CA 1
ATOM 938 C C . TYR A 1 123 ? -0.731 5.907 19.740 1.00 67.56 123 TYR A C 1
ATOM 940 O O . TYR A 1 123 ? -1.270 5.163 20.560 1.00 67.56 123 TYR A O 1
ATOM 948 N N . VAL A 1 124 ? 0.528 5.723 19.328 1.00 72.62 124 VAL A N 1
ATOM 949 C CA . VAL A 1 124 ? 1.381 4.625 19.809 1.00 72.62 124 VAL A CA 1
ATOM 950 C C . VAL A 1 124 ? 1.595 4.729 21.321 1.00 72.62 124 VAL A C 1
ATOM 952 O O . VAL A 1 124 ? 1.412 3.739 22.027 1.00 72.62 124 VAL A O 1
ATOM 955 N N . PHE A 1 125 ? 1.883 5.926 21.841 1.00 74.94 125 PHE A N 1
ATOM 956 C CA . PHE A 1 125 ? 2.015 6.150 23.285 1.00 74.94 125 PHE A CA 1
ATOM 957 C C . PHE A 1 125 ? 0.708 5.873 24.044 1.00 74.94 125 PHE A C 1
ATOM 959 O O . PHE A 1 125 ? 0.737 5.181 25.064 1.00 74.94 125 PHE A O 1
ATOM 966 N N . ASN A 1 126 ? -0.444 6.316 23.525 1.00 69.38 126 ASN A N 1
ATOM 967 C CA . ASN A 1 126 ? -1.752 6.010 24.119 1.00 69.38 126 ASN A CA 1
ATOM 968 C C . ASN A 1 126 ? -2.042 4.498 24.144 1.00 69.38 126 ASN A C 1
ATOM 970 O O . ASN A 1 126 ? -2.596 3.975 25.115 1.00 69.38 126 ASN A O 1
ATOM 974 N N . LYS A 1 127 ? -1.638 3.764 23.102 1.00 66.44 127 LYS A N 1
ATOM 975 C CA . LYS A 1 127 ? -1.820 2.311 23.041 1.00 66.44 127 LYS A CA 1
ATOM 976 C C . LYS A 1 127 ? -0.874 1.556 23.980 1.00 66.44 127 LYS A C 1
ATOM 978 O O . LYS A 1 127 ? -1.307 0.605 24.615 1.00 66.44 127 LYS A O 1
ATOM 983 N N . ILE A 1 128 ? 0.376 1.992 24.128 1.00 74.94 128 ILE A N 1
ATOM 984 C CA . ILE A 1 128 ? 1.332 1.381 25.071 1.00 74.94 128 ILE A CA 1
ATOM 985 C C . ILE A 1 128 ? 0.898 1.627 26.523 1.00 74.94 128 ILE A C 1
ATOM 987 O O . ILE A 1 128 ? 0.898 0.702 27.331 1.00 74.94 128 ILE A O 1
ATOM 991 N N . SER A 1 129 ? 0.447 2.844 26.844 1.00 63.41 129 SER A N 1
ATOM 992 C CA . SER A 1 129 ? -0.056 3.203 28.180 1.00 63.41 129 SER A CA 1
ATOM 993 C C . SER A 1 129 ? -1.272 2.369 28.615 1.00 63.41 129 SER A C 1
ATOM 995 O O . SER A 1 129 ? -1.455 2.106 29.799 1.00 63.41 129 SER A O 1
ATOM 997 N N . SER A 1 130 ? -2.084 1.901 27.660 1.00 60.72 130 SER A N 1
ATOM 998 C CA . SER A 1 130 ? -3.233 1.025 27.938 1.00 60.72 130 SER A CA 1
ATOM 999 C C . SER A 1 130 ? -2.892 -0.464 28.047 1.00 60.72 130 SER A C 1
ATOM 1001 O O . SER A 1 130 ? -3.740 -1.219 28.498 1.00 60.72 130 SER A O 1
ATOM 1003 N N . ILE A 1 131 ? -1.684 -0.891 27.657 1.00 69.62 131 ILE A N 1
ATOM 1004 C CA . ILE A 1 131 ? -1.195 -2.274 27.836 1.00 69.62 131 ILE A CA 1
ATOM 1005 C C . ILE A 1 131 ? -0.500 -2.440 29.196 1.00 69.62 131 ILE A C 1
ATOM 1007 O O . ILE A 1 131 ? -0.481 -3.532 29.752 1.00 69.62 131 ILE A O 1
ATOM 1011 N N . GLY A 1 132 ? 0.088 -1.363 29.725 1.00 57.09 132 GLY A N 1
ATOM 1012 C CA . GLY A 1 132 ? 0.736 -1.345 31.041 1.00 57.09 132 GLY A CA 1
ATOM 1013 C C . GLY A 1 132 ? -0.211 -1.128 32.229 1.00 57.09 132 GLY A C 1
ATOM 1014 O O . GLY A 1 132 ? 0.276 -0.955 33.345 1.00 57.09 132 GLY A O 1
ATOM 1015 N N . LYS A 1 133 ? -1.525 -1.091 31.993 1.00 49.28 133 LYS A N 1
ATOM 1016 C CA . LYS A 1 133 ? -2.585 -1.079 33.011 1.00 49.28 133 LYS A CA 1
ATOM 1017 C C . LYS A 1 133 ? -3.320 -2.408 32.978 1.00 49.28 133 LYS A C 1
ATOM 1019 O O . LYS A 1 133 ? -3.720 -2.855 34.071 1.00 49.28 133 LYS A O 1
#

Radius of gyration: 22.4 Å; chains: 1; bounding box: 56×24×66 Å

Secondary structure (DSSP, 8-state):
--GGG-HHHHHHHHHHHHHHHHHHHHHHHHHHHTT--HHHHHEEPPPPPPTTS----S--PPPPEE-HHHHHHHHHHHHHHHHHHHHHHHHHHHHHH-GGGHHHHHHHHHHHHHHHHGGGHHHHHHHHHHH--

Sequence (133 aa):
MDSLKDPILIFIYIVMTLAYIVTFRRVFSLLKTQGWSLAEALSEPSPPPDPAAPAAPAIVPPVPFASSSRLIAFVGMVIIAIIFVGTGYYVIYALFNDASNISRNLKSVSHFLMFGGTLFAPYVFNKISSIGK

pLDDT: mean 79.68, std 13.52, range [48.19, 97.0]